Protein AF-A0A1B6I7X0-F1 (afdb_monomer)

Secondary structure (DSSP, 8-state):
-EEEEEETTEEPPPEE---SSS--S-TT---------SS---SEEEEEEE--S-SSPPPEEEEEEEEEETTTTEEEEEEEEEEE--STTS--SEEEEPPPP-----

Mean predicted aligned error: 5.62 Å

Organism: NCBI:txid320908

Foldseek 3Di:
DWKKWAAPQDIADIDDPDDPPDDDLDPPDDDDDDDDGPDDRHGTFKMKDFDPVDDDDDWHADQKDWDQDPVVRDIFIWGDRDICDPDPVGPHRMDMTGTDPPPPDD

InterPro domains:
  IPR001024 PLAT/LH2 domain [PF01477] (3-89)
  IPR001024 PLAT/LH2 domain [PS50095] (1-98)
  IPR036392 PLAT/LH2 domain superfamily [SSF49723] (3-92)
  IPR051223 Polycystin [PTHR10877] (3-91)

Nearest PDB structures (foldseek):
  7ttk-assembly2_B  TM=8.222E-01  e=8.419E-05  Homo sapiens
  3cwz-assembly1_B  TM=8.177E-01  e=3.943E-04  Mus musculus
  8ghc-assembly1_A  TM=7.856E-01  e=1.447E-02  Homo sapiens
  8ghb-assembly1_A  TM=8.184E-01  e=2.286E-02  Homo sapiens
  8ghc-assembly1_B  TM=8.025E-01  e=2.039E-02  Homo sapiens

Radius of gyration: 14.28 Å; Cα contacts (8 Å, |Δi|>4): 182; chains: 1; bounding box: 37×41×33 Å

pLDDT: mean 86.67, std 14.22, range [37.81, 98.12]

Structure (mmCIF, N/CA/C/O backbone):
data_AF-A0A1B6I7X0-F1
#
_entry.id   AF-A0A1B6I7X0-F1
#
loop_
_atom_site.group_PDB
_atom_site.id
_atom_site.type_symbol
_atom_site.label_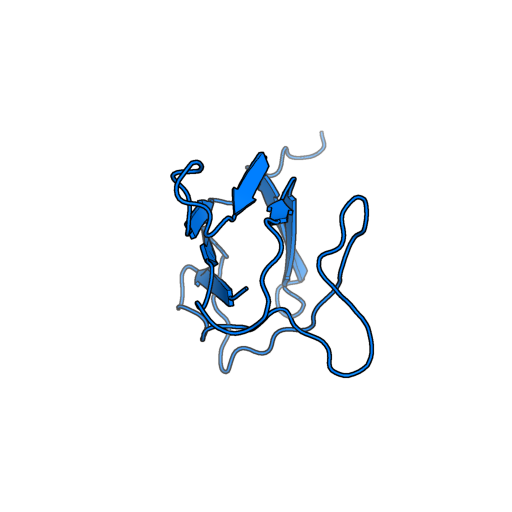atom_id
_atom_site.label_alt_id
_atom_site.label_comp_id
_atom_site.label_asym_id
_atom_site.label_entity_id
_atom_site.label_seq_id
_atom_site.pdbx_PDB_ins_code
_atom_site.Cartn_x
_atom_site.Cartn_y
_atom_site.Cartn_z
_atom_site.occupancy
_atom_site.B_iso_or_equiv
_atom_site.auth_seq_id
_atom_site.auth_comp_id
_atom_site.auth_asym_id
_atom_site.auth_atom_id
_atom_site.pdbx_PDB_model_num
ATOM 1 N N . LEU A 1 1 ? 4.769 -9.519 -6.135 1.00 86.00 1 LEU A N 1
ATOM 2 C CA . LEU A 1 1 ? 4.696 -8.283 -5.319 1.00 86.00 1 LEU A CA 1
ATOM 3 C C . LEU A 1 1 ? 3.682 -8.453 -4.198 1.00 86.00 1 LEU A C 1
ATOM 5 O O . LEU A 1 1 ? 2.513 -8.754 -4.453 1.00 86.00 1 LEU A O 1
ATOM 9 N N . GLY A 1 2 ? 4.153 -8.271 -2.968 1.00 90.25 2 GLY A N 1
ATOM 10 C CA . GLY A 1 2 ? 3.359 -8.296 -1.749 1.00 90.25 2 GLY A CA 1
ATOM 11 C C . GLY A 1 2 ? 3.137 -6.893 -1.191 1.00 90.25 2 GLY A C 1
ATOM 12 O O . GLY A 1 2 ? 3.958 -5.993 -1.367 1.00 90.25 2 GLY A O 1
ATOM 13 N N . LEU A 1 3 ? 2.010 -6.723 -0.507 1.00 93.56 3 LEU A N 1
ATOM 14 C CA . LEU A 1 3 ? 1.634 -5.499 0.187 1.00 93.56 3 LEU A CA 1
ATOM 15 C C . LEU A 1 3 ? 1.133 -5.838 1.591 1.00 93.56 3 LEU A C 1
ATOM 17 O O . LEU A 1 3 ? 0.357 -6.780 1.774 1.00 93.56 3 LEU A O 1
ATOM 21 N N . ARG A 1 4 ? 1.547 -5.059 2.588 1.00 96.62 4 ARG A N 1
ATOM 22 C CA . ARG A 1 4 ? 1.054 -5.142 3.966 1.00 96.62 4 ARG A CA 1
ATOM 23 C C . ARG A 1 4 ? 0.722 -3.748 4.495 1.00 96.62 4 ARG A C 1
ATOM 25 O O . ARG A 1 4 ? 1.487 -2.807 4.306 1.00 96.62 4 ARG A O 1
ATOM 32 N N . LEU A 1 5 ? -0.418 -3.631 5.165 1.00 97.75 5 LEU A N 1
ATOM 33 C CA . LEU A 1 5 ? -0.882 -2.400 5.798 1.00 97.75 5 LEU A CA 1
ATOM 34 C C . LEU A 1 5 ? -0.635 -2.455 7.302 1.00 97.75 5 LEU A C 1
ATOM 36 O O . LEU A 1 5 ? -0.874 -3.481 7.943 1.00 97.75 5 LEU A O 1
ATOM 40 N N . TYR A 1 6 ? -0.192 -1.331 7.846 1.00 98.12 6 TYR A N 1
ATOM 41 C CA . TYR A 1 6 ? -0.024 -1.092 9.270 1.00 98.12 6 TYR A CA 1
ATOM 42 C C . TYR A 1 6 ? -0.987 0.021 9.652 1.00 98.12 6 TYR A C 1
ATOM 44 O O . TYR A 1 6 ? -0.947 1.103 9.061 1.00 98.12 6 TYR A O 1
ATOM 52 N N . GLY A 1 7 ? -1.852 -0.256 10.617 1.00 97.69 7 GLY A N 1
ATOM 53 C CA . GLY A 1 7 ? -2.728 0.747 11.190 1.00 97.69 7 GLY A CA 1
ATOM 54 C C . GLY A 1 7 ? -2.700 0.738 12.710 1.00 97.69 7 GLY A C 1
ATOM 55 O O . GLY A 1 7 ? -2.145 -0.167 13.339 1.00 97.69 7 GLY A O 1
ATOM 56 N N . SER A 1 8 ? -3.339 1.744 13.296 1.00 97.69 8 SER A N 1
ATOM 57 C CA . SER A 1 8 ? -3.296 2.018 14.734 1.00 97.69 8 SER A CA 1
ATOM 58 C C . SER A 1 8 ? -3.860 0.900 15.621 1.00 97.69 8 SER A C 1
ATOM 60 O O . SER A 1 8 ? -3.580 0.855 16.819 1.00 97.69 8 SER A O 1
ATOM 62 N N . LYS A 1 9 ? -4.656 -0.020 15.058 1.00 97.50 9 LYS A N 1
ATOM 63 C CA . LYS A 1 9 ? -5.263 -1.158 15.774 1.00 97.50 9 LYS A CA 1
ATOM 64 C C . LYS A 1 9 ? -4.728 -2.518 15.331 1.00 97.50 9 LYS A C 1
ATOM 66 O O . LYS A 1 9 ? -5.138 -3.535 15.889 1.00 97.50 9 LYS A O 1
ATOM 71 N N . GLY A 1 10 ? -3.841 -2.574 14.339 1.00 96.81 10 GLY A N 1
ATOM 72 C CA . GLY A 1 10 ? -3.306 -3.847 13.877 1.00 96.81 10 GLY A CA 1
ATOM 73 C C . GLY A 1 10 ? -2.569 -3.796 12.548 1.00 96.81 10 GLY A C 1
ATOM 74 O O . GLY A 1 10 ? -2.432 -2.764 11.898 1.00 96.81 10 GLY A O 1
ATOM 75 N N . ILE A 1 11 ? -2.100 -4.969 12.133 1.00 97.69 11 ILE A N 1
ATOM 76 C CA . ILE A 1 11 ? -1.325 -5.160 10.908 1.00 97.69 11 ILE A CA 1
ATOM 77 C C . ILE A 1 11 ? -2.056 -6.182 10.047 1.00 97.69 11 ILE A C 1
ATOM 79 O O . ILE A 1 11 ? -2.500 -7.224 10.537 1.00 97.69 11 ILE A O 1
ATOM 83 N N . SER A 1 12 ? -2.171 -5.912 8.751 1.00 97.50 12 SER A N 1
ATOM 84 C CA . SER A 1 12 ? -2.772 -6.863 7.827 1.00 97.50 12 SER A CA 1
ATOM 85 C C . SER A 1 12 ? -1.892 -8.105 7.638 1.00 97.50 12 SER A C 1
ATOM 87 O O . SER A 1 12 ? -0.672 -8.121 7.855 1.00 97.50 12 SER A O 1
ATOM 89 N N . ARG A 1 13 ? -2.496 -9.170 7.108 1.00 95.31 13 ARG A N 1
ATOM 90 C CA . ARG A 1 13 ? -1.712 -10.214 6.436 1.00 95.31 13 ARG A CA 1
ATOM 91 C C . ARG A 1 13 ? -0.996 -9.638 5.207 1.00 95.31 13 ARG A C 1
ATOM 93 O O . ARG A 1 13 ? -1.239 -8.501 4.811 1.00 95.31 13 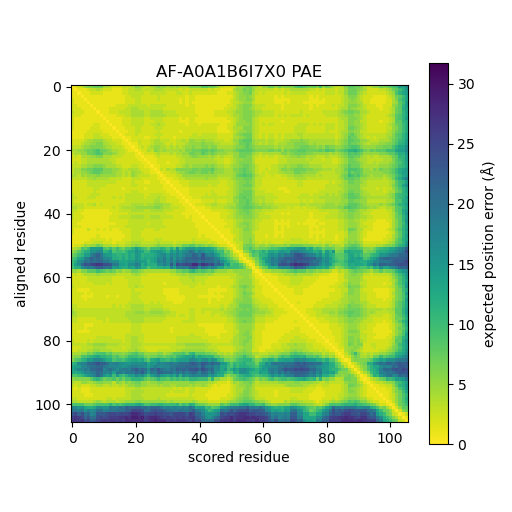ARG A O 1
ATOM 100 N N . ILE A 1 14 ? -0.135 -10.434 4.587 1.00 93.56 14 ILE A N 1
ATOM 101 C CA . ILE A 1 14 ? 0.429 -10.092 3.279 1.00 93.56 14 ILE A CA 1
ATOM 102 C C . ILE A 1 14 ? -0.658 -10.281 2.217 1.00 93.56 14 ILE A C 1
ATOM 104 O O . ILE A 1 14 ? -1.339 -11.310 2.185 1.00 93.56 14 ILE A O 1
ATOM 108 N N . HIS A 1 15 ? -0.817 -9.283 1.357 1.00 92.88 15 HIS A N 1
ATOM 109 C CA . HIS A 1 15 ? -1.711 -9.298 0.212 1.00 92.88 15 HIS A CA 1
ATOM 110 C C . HIS A 1 15 ? -0.883 -9.362 -1.067 1.00 92.88 15 HIS A C 1
ATOM 112 O O . HIS A 1 15 ? -0.134 -8.439 -1.379 1.00 92.88 15 HIS A O 1
ATOM 118 N N . ASN A 1 16 ? -1.027 -10.453 -1.814 1.00 90.00 16 ASN A N 1
ATOM 119 C CA . ASN A 1 16 ? -0.329 -10.615 -3.084 1.00 90.00 16 ASN A CA 1
ATOM 120 C C . ASN A 1 16 ? -1.084 -9.865 -4.182 1.00 90.00 16 ASN A C 1
ATOM 122 O O . ASN A 1 16 ? -2.249 -10.167 -4.459 1.00 90.00 16 ASN A O 1
ATOM 126 N N . LEU A 1 17 ? -0.409 -8.915 -4.823 1.00 89.56 17 LEU A N 1
ATOM 127 C CA . LEU A 1 17 ? -0.960 -8.107 -5.905 1.00 89.56 17 LEU A CA 1
ATOM 128 C C . LEU A 1 17 ? -0.867 -8.884 -7.221 1.00 89.56 17 LEU A C 1
ATOM 130 O O . LEU A 1 17 ? 0.042 -8.699 -8.024 1.00 89.56 17 LEU A O 1
ATOM 134 N N . GLN A 1 18 ? -1.796 -9.817 -7.415 1.00 87.19 18 GLN A N 1
ATOM 135 C CA . GLN A 1 18 ? -1.840 -10.685 -8.589 1.00 87.19 18 GLN A CA 1
ATOM 136 C C . GLN A 1 18 ? -3.273 -10.938 -9.053 1.00 87.19 18 GLN A C 1
ATOM 138 O O . GLN A 1 18 ? -4.221 -10.904 -8.268 1.00 87.19 18 GLN A O 1
ATOM 143 N N . SER A 1 19 ? -3.435 -11.250 -10.338 1.00 86.75 19 SER A N 1
ATOM 144 C CA . SER A 1 19 ? -4.711 -11.694 -10.893 1.00 86.75 19 SER A CA 1
ATOM 145 C C . SER A 1 19 ? -4.516 -12.898 -11.800 1.00 86.75 19 SER A C 1
ATOM 147 O O . SER A 1 19 ? -3.641 -12.916 -12.658 1.00 86.75 19 SER A O 1
ATOM 149 N N . ARG A 1 20 ? -5.386 -13.902 -11.644 1.00 86.50 20 ARG A N 1
ATOM 150 C CA . ARG A 1 20 ? -5.419 -15.079 -12.528 1.00 86.50 20 ARG A CA 1
ATOM 151 C C . ARG A 1 20 ? -6.074 -14.792 -13.882 1.00 86.50 20 ARG A C 1
ATOM 153 O O . ARG A 1 20 ? -5.942 -15.593 -14.796 1.00 86.50 20 ARG A O 1
ATOM 160 N N . LYS A 1 21 ? -6.821 -13.687 -14.000 1.00 89.94 21 LYS A N 1
ATOM 161 C CA . LYS A 1 21 ? -7.628 -13.365 -15.192 1.00 89.94 21 LYS A CA 1
ATOM 162 C C . LYS A 1 21 ? 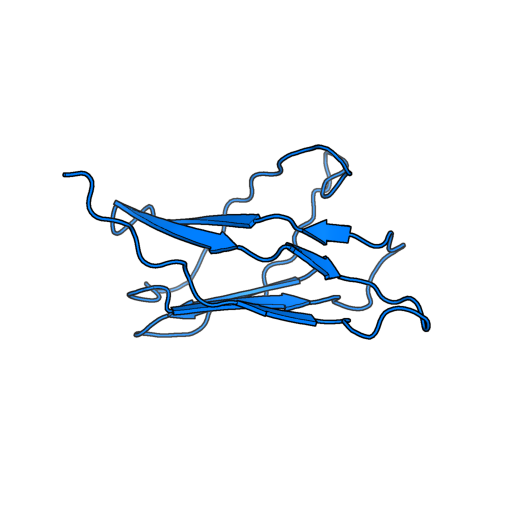-6.966 -12.348 -16.116 1.00 89.94 21 LYS A C 1
ATOM 164 O O . LYS A 1 21 ? -7.312 -12.279 -17.289 1.00 89.94 21 LYS A O 1
ATOM 169 N N . ARG A 1 22 ? -6.063 -11.520 -15.589 1.00 88.12 22 ARG A N 1
ATOM 170 C CA . ARG A 1 22 ? -5.436 -10.422 -16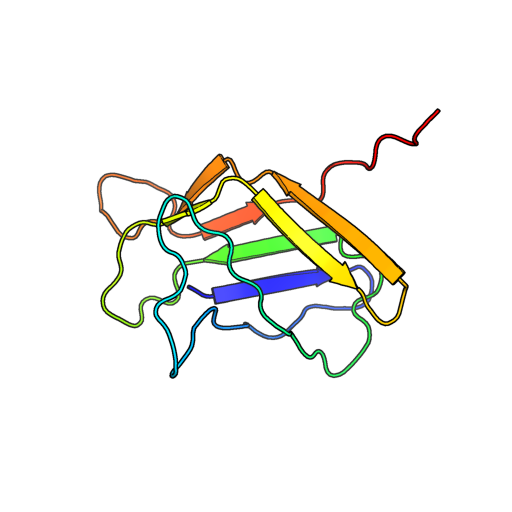.330 1.00 88.12 22 ARG A CA 1
ATOM 171 C C . ARG A 1 22 ? -4.026 -10.172 -15.820 1.00 88.12 22 ARG A C 1
ATOM 173 O O . ARG A 1 22 ? -3.745 -10.388 -14.647 1.00 88.12 22 ARG A O 1
ATOM 180 N N . LYS A 1 23 ? -3.168 -9.659 -16.698 1.00 87.00 23 LYS A N 1
ATOM 181 C CA . LYS A 1 23 ? -1.870 -9.108 -16.295 1.00 87.00 23 LYS A CA 1
ATOM 182 C C . LYS A 1 23 ? -2.103 -7.801 -15.529 1.00 87.00 23 LYS A C 1
ATOM 184 O O . LYS A 1 23 ? -2.894 -6.977 -15.989 1.00 87.00 23 LYS A O 1
ATOM 189 N N . VAL A 1 24 ? -1.417 -7.647 -14.405 1.00 90.56 24 VAL A N 1
ATOM 190 C CA . VAL A 1 24 ? -1.440 -6.478 -13.513 1.00 90.56 24 VAL A CA 1
ATOM 191 C C . VAL A 1 24 ? -0.023 -5.914 -13.384 1.00 90.56 24 VAL A C 1
ATOM 193 O O . VAL A 1 24 ? 0.924 -6.557 -13.836 1.00 90.56 24 VAL A O 1
ATOM 196 N N . LEU A 1 25 ? 0.106 -4.747 -12.761 1.00 88.00 25 LEU A N 1
ATOM 197 C CA . LEU A 1 25 ? 1.335 -4.024 -12.452 1.00 88.00 25 LEU A CA 1
ATOM 198 C C . LEU A 1 25 ? 2.145 -3.696 -13.709 1.00 88.00 25 LEU A C 1
ATOM 200 O O . LEU A 1 25 ? 3.366 -3.828 -13.745 1.00 88.00 25 LEU A O 1
ATOM 204 N N . LYS A 1 26 ? 1.447 -3.286 -14.775 1.00 88.12 26 LYS A N 1
ATOM 205 C CA . LYS A 1 26 ? 2.096 -2.823 -16.005 1.00 88.12 26 LYS A CA 1
ATOM 206 C C . LYS A 1 26 ? 2.465 -1.348 -15.884 1.00 88.12 26 LYS A C 1
ATOM 208 O O . LYS A 1 26 ? 1.761 -0.572 -15.239 1.00 88.12 26 LYS A O 1
ATOM 213 N N . GLY A 1 27 ? 3.529 -0.952 -16.580 1.00 87.88 27 GLY A N 1
ATOM 214 C CA . GLY A 1 27 ? 3.861 0.459 -16.753 1.00 87.88 27 GLY A CA 1
ATOM 215 C C . GLY A 1 27 ? 2.701 1.234 -17.386 1.00 87.88 27 GLY A C 1
ATOM 216 O O . GLY A 1 27 ? 1.986 0.701 -18.239 1.00 87.88 27 GLY A O 1
ATOM 217 N N . ASN A 1 28 ? 2.535 2.489 -16.966 1.00 88.56 28 ASN A N 1
ATOM 218 C CA . ASN A 1 28 ? 1.475 3.393 -17.426 1.00 88.56 28 ASN A CA 1
ATOM 219 C C . ASN A 1 28 ? 0.054 2.834 -17.233 1.00 88.56 28 ASN A C 1
ATOM 221 O O . ASN A 1 28 ? -0.818 3.041 -18.078 1.00 88.56 28 ASN A O 1
ATOM 225 N N . SER A 1 29 ? -0.181 2.094 -16.148 1.00 90.50 29 SER A N 1
ATOM 226 C CA . SER A 1 29 ? -1.507 1.580 -15.816 1.00 90.50 29 SER A CA 1
ATOM 227 C C . SER A 1 29 ? -1.769 1.599 -14.319 1.00 90.50 29 SER A C 1
ATOM 229 O O . SER A 1 29 ? -0.839 1.448 -13.528 1.00 90.50 29 SER A O 1
ATOM 231 N N . ASP A 1 30 ? -3.049 1.719 -13.971 1.00 92.56 30 ASP A N 1
ATOM 232 C CA . ASP A 1 30 ? -3.534 1.595 -12.603 1.00 92.56 30 ASP A CA 1
ATOM 233 C C . ASP A 1 30 ? -4.239 0.253 -12.414 1.00 92.56 30 ASP A C 1
ATOM 235 O O . ASP A 1 30 ? -5.018 -0.201 -13.260 1.00 92.56 30 ASP A O 1
ATOM 239 N N . ASP A 1 31 ? -4.005 -0.363 -11.261 1.00 93.19 31 ASP A N 1
ATOM 240 C CA . ASP A 1 31 ? -4.585 -1.642 -10.891 1.00 93.19 31 ASP A CA 1
ATOM 241 C C . ASP A 1 31 ? -5.296 -1.567 -9.550 1.00 93.19 31 ASP A C 1
ATOM 243 O O . ASP A 1 31 ? -4.730 -1.155 -8.543 1.00 93.19 31 ASP A O 1
ATOM 247 N N . TRP A 1 32 ? -6.544 -2.028 -9.545 1.00 94.31 32 TRP A N 1
ATOM 248 C CA . TRP A 1 32 ? -7.398 -2.013 -8.367 1.00 94.31 32 TRP A CA 1
ATOM 249 C C . TRP A 1 32 ? -7.522 -3.421 -7.799 1.00 94.31 32 TRP A C 1
ATOM 251 O O . TRP A 1 32 ? -7.776 -4.389 -8.529 1.00 94.31 32 TRP A O 1
ATOM 261 N N . PHE A 1 33 ? -7.363 -3.521 -6.483 1.00 94.06 33 PHE A N 1
ATOM 262 C CA . PHE A 1 33 ? -7.444 -4.764 -5.730 1.00 94.06 33 PHE A CA 1
ATOM 263 C C . PHE A 1 33 ? -8.394 -4.582 -4.552 1.00 94.06 33 PHE A C 1
ATOM 265 O O . PHE A 1 33 ? -8.382 -3.546 -3.894 1.00 94.06 33 PHE A O 1
ATOM 272 N N . LEU A 1 34 ? -9.193 -5.610 -4.266 1.00 93.69 34 LEU A N 1
ATOM 273 C CA . LEU A 1 34 ? -9.992 -5.662 -3.049 1.00 93.69 34 LEU A CA 1
ATOM 274 C C . LEU A 1 34 ? -9.235 -6.461 -1.988 1.00 93.69 34 LEU A C 1
ATOM 276 O O . LEU A 1 34 ? -8.822 -7.599 -2.227 1.00 93.69 34 LEU A O 1
ATOM 280 N N . MET A 1 35 ? -9.059 -5.862 -0.815 1.00 93.44 35 MET A N 1
ATOM 281 C CA . MET A 1 35 ? -8.343 -6.454 0.308 1.00 93.44 35 MET A CA 1
ATOM 282 C C . MET A 1 35 ? -9.306 -6.718 1.460 1.00 93.44 35 MET A C 1
ATOM 284 O O . MET A 1 35 ? -10.128 -5.876 1.795 1.00 93.44 35 MET A O 1
ATOM 288 N N . PHE A 1 36 ? -9.174 -7.889 2.080 1.00 93.75 36 PHE A N 1
ATOM 289 C CA . PHE A 1 36 ? -9.960 -8.272 3.250 1.00 93.75 36 PHE A CA 1
ATOM 290 C C . PHE A 1 36 ? -9.053 -8.405 4.467 1.00 93.75 36 PHE A C 1
ATOM 292 O O . PHE A 1 36 ? -8.062 -9.148 4.415 1.00 93.75 36 PHE A O 1
ATOM 299 N N . THR A 1 37 ? -9.420 -7.733 5.554 1.00 94.94 37 THR A N 1
ATOM 300 C CA . THR A 1 37 ? -8.812 -7.881 6.878 1.00 94.94 37 THR A CA 1
ATOM 301 C C . THR A 1 37 ? -9.821 -8.542 7.826 1.00 94.94 37 THR A C 1
ATOM 303 O O . THR A 1 37 ? -11.016 -8.279 7.713 1.00 94.94 37 THR A O 1
ATOM 306 N N . PRO A 1 38 ? -9.392 -9.434 8.742 1.00 93.00 38 PRO A N 1
ATOM 307 C CA . PRO A 1 38 ? -10.314 -10.081 9.685 1.00 93.00 38 PRO A CA 1
ATOM 308 C C . PRO A 1 38 ? -10.967 -9.102 10.667 1.00 93.00 38 PRO A C 1
ATOM 310 O O . PRO A 1 38 ? -12.050 -9.363 11.178 1.00 93.00 38 PRO A O 1
ATOM 313 N N . THR A 1 39 ? -10.280 -7.995 10.944 1.00 93.81 39 THR A N 1
ATOM 314 C CA . THR A 1 39 ? -10.707 -6.913 11.830 1.00 93.81 39 THR A CA 1
ATOM 315 C C . THR A 1 39 ? -10.307 -5.572 11.221 1.00 93.81 39 THR A C 1
ATOM 317 O O . THR A 1 39 ? -9.417 -5.510 10.364 1.00 93.81 39 THR A O 1
ATOM 320 N N . SER A 1 40 ? -10.935 -4.496 11.693 1.00 95.50 40 SER A N 1
ATOM 321 C CA . SER A 1 40 ? -10.527 -3.127 11.375 1.00 95.50 40 SER A CA 1
ATOM 322 C C . SER A 1 40 ? -9.061 -2.893 11.761 1.00 95.50 40 SER A C 1
ATOM 324 O O . SER A 1 40 ? -8.637 -3.300 12.847 1.00 95.50 40 SER A O 1
ATOM 326 N N . LEU A 1 41 ? -8.286 -2.238 10.892 1.00 97.06 41 LEU A N 1
ATOM 327 C CA . LEU A 1 41 ? -6.892 -1.867 11.186 1.00 97.06 41 LEU A CA 1
ATOM 328 C C . LEU A 1 41 ? -6.781 -0.522 11.917 1.00 97.06 41 LEU A C 1
ATOM 330 O O . LEU A 1 41 ? -5.693 -0.165 12.361 1.00 97.06 41 LEU A O 1
ATOM 334 N N . GLY A 1 42 ? -7.892 0.200 12.087 1.00 96.25 42 GLY A N 1
ATOM 335 C CA . GLY A 1 42 ? -7.871 1.576 12.569 1.00 96.25 42 GLY A CA 1
ATOM 336 C C . GLY A 1 42 ? -7.313 2.529 11.516 1.00 96.25 42 GLY A C 1
ATOM 337 O O . GLY A 1 42 ? -7.454 2.294 10.319 1.00 96.25 42 GLY A O 1
ATOM 338 N N . ASP A 1 43 ? -6.674 3.602 11.970 1.00 96.56 43 ASP A N 1
ATOM 339 C CA . ASP A 1 43 ? -6.058 4.557 11.059 1.00 96.56 43 ASP A CA 1
ATOM 340 C C . ASP A 1 43 ? -4.858 3.924 10.371 1.00 96.56 43 ASP A C 1
ATOM 342 O O . ASP A 1 43 ? -3.953 3.457 11.052 1.00 96.56 43 ASP A O 1
ATOM 346 N N . ILE A 1 44 ? -4.840 3.907 9.037 1.00 97.69 44 ILE A N 1
ATOM 347 C CA . ILE A 1 44 ? -3.679 3.416 8.295 1.00 97.69 44 ILE A CA 1
ATOM 348 C C . ILE A 1 44 ? -2.531 4.417 8.445 1.00 97.69 44 ILE A C 1
ATOM 350 O O . ILE A 1 44 ? -2.647 5.583 8.072 1.00 97.69 44 ILE A O 1
ATOM 354 N N . GLU A 1 45 ? -1.414 3.938 8.976 1.00 97.56 45 GLU A N 1
ATOM 355 C CA . GLU A 1 45 ? -0.239 4.744 9.321 1.00 97.56 45 GLU A CA 1
ATOM 356 C C . GLU A 1 45 ? 0.921 4.487 8.363 1.00 97.56 45 GLU A C 1
ATOM 358 O O . GLU A 1 45 ? 1.759 5.357 8.149 1.00 97.56 45 GLU A O 1
ATOM 363 N N . LYS A 1 46 ? 0.989 3.286 7.779 1.00 98.00 46 LYS A N 1
ATOM 364 C CA . LYS A 1 46 ? 2.102 2.892 6.916 1.00 98.00 46 LYS 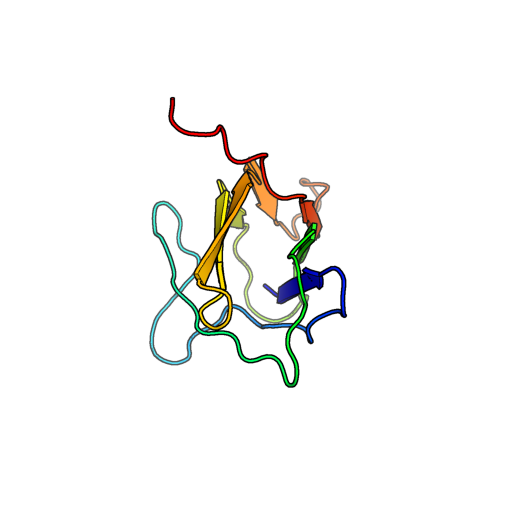A CA 1
ATOM 365 C C . LYS A 1 46 ? 1.719 1.751 5.984 1.00 98.00 46 LYS A C 1
ATOM 367 O O . LYS A 1 46 ? 0.993 0.829 6.360 1.00 98.00 46 LYS A O 1
ATOM 372 N N . ILE A 1 47 ? 2.277 1.780 4.783 1.00 97.50 47 ILE A N 1
ATOM 373 C CA . ILE A 1 47 ? 2.249 0.675 3.831 1.00 97.50 47 ILE A CA 1
ATOM 374 C C . ILE A 1 47 ? 3.655 0.100 3.673 1.00 97.50 47 ILE A C 1
ATOM 376 O O . ILE A 1 47 ? 4.637 0.838 3.630 1.00 97.50 47 ILE A O 1
ATOM 380 N N . HIS A 1 48 ? 3.746 -1.223 3.600 1.00 95.88 48 HIS A N 1
ATOM 381 C CA . HIS A 1 48 ? 4.948 -1.956 3.215 1.00 95.88 48 HIS A CA 1
ATOM 382 C C . HIS A 1 48 ? 4.682 -2.640 1.885 1.00 95.88 48 HIS A C 1
ATOM 384 O O . HIS A 1 48 ? 3.728 -3.413 1.768 1.00 95.88 48 HIS A O 1
ATOM 390 N N . VAL A 1 49 ? 5.510 -2.346 0.891 1.00 92.88 49 VAL A N 1
ATOM 391 C CA . VAL A 1 49 ? 5.453 -2.975 -0.427 1.00 92.88 49 VAL A CA 1
ATOM 392 C C . VAL A 1 49 ? 6.788 -3.638 -0.675 1.00 92.88 49 VAL A C 1
ATOM 394 O O . VAL A 1 49 ? 7.831 -3.026 -0.462 1.00 92.88 49 VAL A O 1
ATOM 397 N N . PHE A 1 50 ? 6.761 -4.894 -1.091 1.00 89.31 50 PHE A N 1
ATOM 398 C CA . PHE A 1 50 ? 7.976 -5.679 -1.220 1.00 89.31 50 PHE A CA 1
ATOM 399 C C . PHE A 1 50 ? 7.850 -6.739 -2.296 1.00 89.31 50 PHE A C 1
ATOM 401 O O . PHE A 1 50 ? 6.760 -7.203 -2.657 1.00 89.31 50 PHE A O 1
ATOM 408 N N . HIS A 1 51 ? 9.005 -7.149 -2.790 1.00 85.19 51 HIS A N 1
ATOM 409 C CA . HIS A 1 51 ? 9.107 -8.295 -3.655 1.00 85.19 51 HIS A CA 1
ATOM 410 C C . HIS A 1 51 ? 8.990 -9.593 -2.844 1.00 85.19 51 HIS A C 1
ATOM 412 O O . HIS A 1 51 ? 9.777 -9.848 -1.940 1.00 85.19 51 HIS A O 1
ATOM 418 N N . ASP A 1 52 ? 8.020 -10.453 -3.160 1.00 69.56 52 ASP A N 1
ATOM 419 C CA . ASP A 1 52 ? 7.793 -11.730 -2.464 1.00 69.56 52 ASP A CA 1
ATOM 420 C C . ASP A 1 52 ? 8.649 -12.883 -3.022 1.00 69.56 52 ASP A C 1
ATOM 422 O O . ASP A 1 52 ? 8.373 -14.043 -2.745 1.00 69.56 52 ASP A O 1
ATOM 426 N N . TYR A 1 53 ? 9.681 -12.564 -3.812 1.00 61.56 53 TYR A N 1
ATOM 427 C CA . TYR A 1 53 ? 10.608 -13.485 -4.500 1.00 61.56 53 TYR A CA 1
ATOM 428 C C . TYR A 1 53 ? 9.952 -14.626 -5.306 1.00 61.56 53 TYR A C 1
ATOM 430 O O . TYR A 1 53 ? 10.631 -15.576 -5.693 1.00 61.56 53 TYR A O 1
ATOM 438 N N . THR A 1 54 ? 8.647 -14.546 -5.590 1.00 59.12 54 THR A N 1
ATOM 439 C CA . THR A 1 54 ? 7.924 -15.549 -6.381 1.00 59.12 54 THR A CA 1
ATOM 440 C C . THR A 1 54 ? 7.484 -14.991 -7.736 1.00 59.12 54 THR A C 1
ATOM 442 O O . THR A 1 54 ? 7.004 -13.864 -7.832 1.00 59.12 54 THR A O 1
ATOM 445 N N . GLY A 1 55 ? 7.631 -15.799 -8.794 1.00 58.84 55 GLY A N 1
ATOM 446 C CA . GLY A 1 55 ? 7.223 -15.455 -10.163 1.00 58.84 55 GLY A CA 1
ATOM 447 C C . GLY A 1 55 ? 8.347 -14.938 -11.074 1.00 58.84 55 GLY A C 1
ATOM 448 O O . GLY A 1 55 ? 9.492 -14.794 -10.663 1.00 58.84 55 GLY A O 1
ATOM 449 N N . TYR A 1 56 ? 8.006 -14.703 -12.346 1.00 54.22 56 TYR A N 1
ATOM 450 C CA . TYR A 1 56 ? 8.852 -13.989 -13.311 1.00 54.22 56 TYR A CA 1
ATOM 451 C C . TYR A 1 56 ? 8.641 -12.490 -13.100 1.00 54.22 56 TYR A C 1
ATOM 453 O O . TYR A 1 56 ? 7.573 -11.977 -13.444 1.00 54.22 56 TYR A O 1
ATOM 461 N N . SER A 1 57 ? 9.618 -11.809 -12.513 1.00 61.34 57 SER A N 1
ATOM 462 C CA . SER A 1 57 ? 9.436 -10.427 -12.072 1.00 61.34 57 SER A CA 1
ATOM 463 C C . SER A 1 57 ? 10.016 -9.402 -13.027 1.00 61.34 57 SER A C 1
ATOM 465 O O . SER A 1 57 ? 11.224 -9.403 -13.244 1.00 61.34 57 SER A O 1
ATOM 467 N N . PRO A 1 58 ? 9.178 -8.513 -13.580 1.00 69.38 58 PRO A N 1
ATOM 468 C CA . PRO A 1 58 ? 9.636 -7.233 -14.078 1.00 69.38 58 PRO A CA 1
ATOM 469 C C . PRO A 1 58 ? 9.788 -6.255 -12.909 1.00 69.38 58 PRO A C 1
ATOM 471 O O . PRO A 1 58 ? 8.967 -6.241 -11.986 1.00 69.38 58 PRO A O 1
ATOM 474 N N . ASP A 1 59 ? 10.805 -5.410 -12.986 1.00 80.81 59 ASP A N 1
ATOM 475 C CA . ASP A 1 59 ? 10.954 -4.246 -12.119 1.00 80.81 59 ASP A CA 1
ATOM 476 C C . ASP A 1 59 ? 9.686 -3.389 -12.208 1.00 80.81 59 ASP A C 1
ATOM 478 O O . ASP A 1 59 ? 9.143 -3.158 -13.297 1.00 80.81 59 ASP A O 1
ATOM 482 N N . TRP A 1 60 ? 9.176 -2.938 -11.062 1.00 87.00 60 TRP A N 1
ATOM 483 C CA . TRP A 1 60 ? 7.934 -2.172 -11.015 1.00 87.00 60 TRP A CA 1
ATOM 484 C C . TRP A 1 60 ? 8.164 -0.798 -10.406 1.00 87.00 60 TRP A C 1
ATOM 486 O O . TRP A 1 60 ? 8.423 -0.663 -9.210 1.00 87.00 60 TRP A O 1
ATOM 496 N N . TYR A 1 61 ? 8.034 0.237 -11.232 1.00 89.12 61 TYR A N 1
ATOM 497 C CA . TYR A 1 61 ? 7.986 1.604 -10.742 1.00 89.12 61 TYR A CA 1
ATOM 498 C C . TYR A 1 61 ? 6.609 1.905 -10.160 1.00 89.12 61 TYR A C 1
ATOM 500 O O . TYR A 1 61 ? 5.594 1.844 -10.861 1.00 89.12 61 TYR A O 1
ATOM 508 N N . CYS A 1 62 ? 6.584 2.292 -8.890 1.00 91.62 62 CYS A N 1
ATOM 509 C CA . CYS A 1 62 ? 5.381 2.746 -8.219 1.00 91.62 62 CYS A CA 1
ATOM 510 C C . CYS A 1 62 ? 5.447 4.256 -7.999 1.00 91.62 62 CYS A C 1
ATOM 512 O O . CYS A 1 62 ? 6.281 4.738 -7.232 1.00 91.62 62 CYS A O 1
ATOM 514 N N . ALA A 1 63 ? 4.545 5.007 -8.635 1.00 94.38 63 ALA A N 1
ATOM 515 C CA . ALA A 1 63 ? 4.410 6.440 -8.382 1.00 94.38 63 ALA A CA 1
ATOM 516 C C . ALA A 1 63 ? 3.676 6.695 -7.056 1.00 94.38 63 ALA A C 1
ATOM 518 O O . ALA A 1 63 ? 4.171 7.392 -6.171 1.00 94.38 63 ALA A O 1
ATOM 519 N N . ASN A 1 64 ? 2.485 6.116 -6.900 1.00 95.62 64 ASN A N 1
ATOM 520 C CA . ASN A 1 64 ? 1.668 6.267 -5.703 1.00 95.62 64 ASN A CA 1
ATOM 521 C C . ASN A 1 64 ? 0.737 5.069 -5.494 1.00 95.62 64 ASN A C 1
ATOM 523 O O . ASN A 1 64 ? 0.459 4.321 -6.430 1.00 95.62 64 ASN A O 1
ATOM 527 N N . ILE A 1 65 ? 0.253 4.915 -4.263 1.00 96.56 65 ILE A N 1
ATOM 528 C CA . ILE A 1 65 ? -0.762 3.931 -3.880 1.00 96.56 65 ILE A CA 1
ATOM 529 C C . ILE A 1 65 ? -1.899 4.663 -3.172 1.00 96.56 65 ILE A C 1
ATOM 531 O O . ILE A 1 65 ? -1.657 5.507 -2.309 1.00 96.56 65 ILE A O 1
ATOM 535 N N . MET A 1 66 ? -3.131 4.308 -3.525 1.00 97.19 66 MET A N 1
ATOM 536 C CA . MET A 1 66 ? -4.3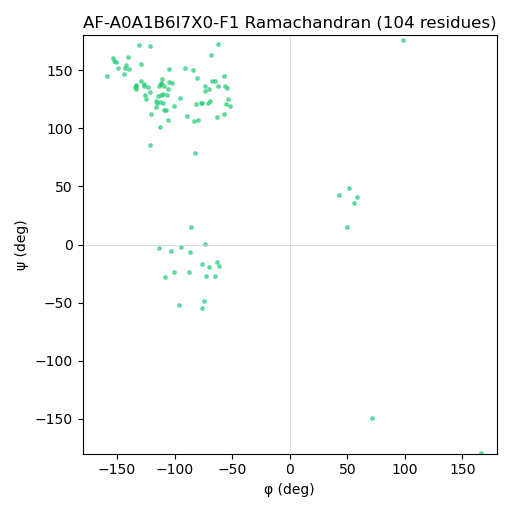45 4.770 -2.859 1.00 97.19 66 MET A CA 1
ATOM 537 C C . MET A 1 66 ? -4.970 3.607 -2.089 1.00 97.19 66 MET A C 1
ATOM 539 O O . MET A 1 66 ? -5.176 2.530 -2.650 1.00 97.19 66 MET A O 1
ATOM 543 N N . VAL A 1 67 ? -5.276 3.823 -0.812 1.00 97.25 67 VAL A N 1
ATOM 544 C CA . VAL A 1 67 ? -6.022 2.873 0.023 1.00 97.25 67 VAL A CA 1
ATOM 545 C C . VAL A 1 67 ? -7.341 3.517 0.416 1.00 97.25 67 VAL A C 1
ATOM 547 O O . VAL A 1 67 ? -7.351 4.576 1.038 1.00 97.25 67 VAL A O 1
ATOM 550 N N . TYR A 1 68 ? -8.433 2.849 0.056 1.00 96.94 68 TYR A N 1
ATOM 551 C CA . TYR A 1 68 ? -9.799 3.245 0.379 1.00 96.94 68 TYR A CA 1
ATOM 552 C C . TYR A 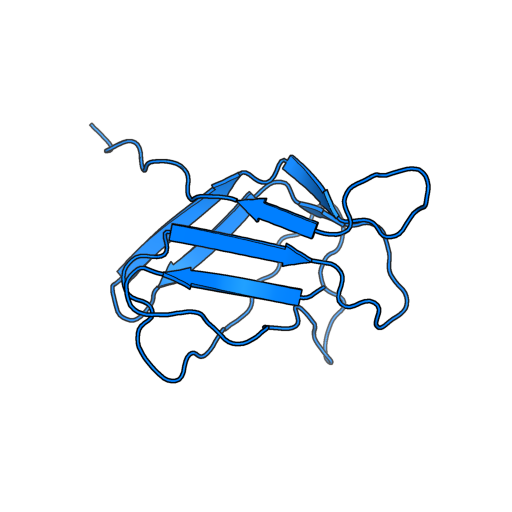1 68 ? -10.329 2.315 1.472 1.00 96.94 68 TYR A C 1
ATOM 554 O O . TYR A 1 68 ? -10.592 1.136 1.215 1.00 96.94 68 TYR A O 1
ATOM 562 N N . ASP A 1 69 ? -10.456 2.825 2.694 1.00 95.62 69 ASP A N 1
ATOM 563 C CA . ASP A 1 69 ? -11.114 2.111 3.785 1.00 95.62 69 ASP A CA 1
ATOM 564 C C . ASP A 1 69 ? -12.632 2.255 3.635 1.00 95.62 69 ASP A C 1
ATOM 566 O O . ASP A 1 69 ? -13.203 3.321 3.871 1.00 95.62 69 ASP A O 1
ATOM 570 N N . LEU A 1 70 ? -13.284 1.163 3.233 1.00 94.19 70 LEU A N 1
ATOM 571 C CA . LEU A 1 70 ? -14.728 1.112 3.010 1.00 94.19 70 LEU A CA 1
ATOM 572 C C . LEU A 1 70 ? -15.542 1.133 4.312 1.00 94.19 70 LEU A C 1
ATOM 574 O O . LEU A 1 70 ? -16.694 1.559 4.286 1.00 94.19 70 LEU A O 1
ATOM 578 N N . GLU A 1 71 ? -14.978 0.661 5.428 1.00 91.12 71 GLU A N 1
ATOM 579 C CA . GLU A 1 71 ? -15.659 0.630 6.729 1.00 91.12 71 GLU A CA 1
ATOM 580 C C . GLU A 1 71 ? -15.719 2.041 7.321 1.00 91.12 71 GLU A C 1
ATOM 582 O O . GLU A 1 71 ? -16.788 2.506 7.717 1.00 91.12 71 GLU A O 1
ATOM 587 N N . ASN A 1 72 ? -14.582 2.741 7.324 1.00 91.12 72 ASN A N 1
ATOM 588 C CA . ASN A 1 72 ? -14.457 4.077 7.913 1.00 91.12 72 ASN A CA 1
ATOM 589 C C . ASN A 1 72 ? -14.643 5.224 6.902 1.00 91.12 72 ASN A C 1
ATOM 591 O O . ASN A 1 72 ? -14.584 6.387 7.295 1.00 91.12 72 ASN A O 1
ATOM 595 N N . GLN A 1 73 ? -14.858 4.909 5.618 1.00 94.19 73 GLN A N 1
ATOM 596 C CA . GLN A 1 73 ? -14.981 5.867 4.508 1.00 94.19 73 GLN A CA 1
ATOM 597 C C . GLN A 1 73 ? -13.817 6.868 4.462 1.00 94.19 73 GLN A C 1
ATOM 599 O O . GLN A 1 73 ? -14.014 8.083 4.392 1.00 94.19 73 GLN A O 1
ATOM 604 N N . LYS A 1 74 ? -12.589 6.346 4.550 1.00 94.75 74 LYS A N 1
ATOM 605 C CA . LYS A 1 74 ? -11.370 7.153 4.626 1.00 94.75 74 LYS A CA 1
ATOM 606 C C . LYS A 1 74 ? -10.361 6.754 3.561 1.00 94.75 74 LYS A C 1
ATOM 608 O O . LYS A 1 74 ? -10.094 5.573 3.347 1.00 94.75 74 LYS A O 1
ATOM 613 N N . ASP A 1 75 ? -9.749 7.774 2.972 1.00 95.69 75 ASP A N 1
ATOM 614 C CA . ASP A 1 75 ? -8.785 7.622 1.892 1.00 95.69 75 ASP A CA 1
ATOM 615 C C . ASP A 1 75 ? -7.379 7.951 2.385 1.00 95.69 75 ASP A C 1
ATOM 617 O O . ASP A 1 75 ? -7.151 8.961 3.059 1.00 95.69 75 ASP A O 1
ATOM 621 N N . TYR A 1 76 ? -6.422 7.116 1.998 1.00 97.19 76 TYR A N 1
ATOM 622 C CA . TYR A 1 76 ? -5.008 7.288 2.304 1.00 97.19 76 TYR A CA 1
ATOM 623 C C . TYR A 1 76 ? -4.213 7.280 1.004 1.00 97.19 76 TYR A C 1
ATOM 625 O O . TYR A 1 76 ? -4.301 6.337 0.214 1.00 97.19 76 TYR A O 1
ATOM 633 N N . LYS A 1 77 ? -3.419 8.331 0.791 1.00 97.56 77 LYS A N 1
ATOM 634 C CA . LYS A 1 77 ? -2.528 8.458 -0.363 1.00 97.56 77 LYS A CA 1
ATOM 635 C C . LYS A 1 77 ? -1.088 8.261 0.073 1.00 97.56 77 LYS A C 1
ATOM 637 O O . LYS A 1 77 ? -0.625 8.949 0.971 1.00 97.56 77 LYS A O 1
ATOM 642 N N . PHE A 1 78 ? -0.370 7.380 -0.604 1.00 97.38 78 PHE A N 1
ATOM 643 C CA . PHE A 1 78 ? 1.044 7.107 -0.364 1.00 97.38 78 PHE A CA 1
ATOM 644 C C . PHE A 1 78 ? 1.830 7.494 -1.611 1.00 97.38 78 PHE A C 1
ATOM 646 O O . PHE A 1 78 ? 1.593 6.935 -2.680 1.00 97.38 78 PHE A O 1
ATOM 653 N N . ILE A 1 79 ? 2.752 8.450 -1.500 1.00 96.38 79 ILE A N 1
ATOM 654 C CA . ILE A 1 79 ? 3.652 8.817 -2.602 1.00 96.38 79 ILE A CA 1
ATOM 655 C C . ILE A 1 79 ? 4.895 7.939 -2.498 1.00 96.38 79 ILE A C 1
ATOM 657 O O . ILE A 1 79 ? 5.670 8.078 -1.556 1.00 96.38 79 ILE A O 1
ATOM 661 N N . VAL A 1 80 ? 5.063 7.018 -3.448 1.00 93.38 80 VAL A N 1
ATOM 662 C CA . VAL A 1 80 ? 6.126 6.005 -3.416 1.00 93.38 80 VAL A CA 1
ATOM 663 C C . VAL A 1 80 ? 7.330 6.468 -4.236 1.00 93.38 80 VAL A C 1
ATOM 665 O O . VAL A 1 80 ? 8.436 6.503 -3.707 1.00 93.38 80 VAL A O 1
ATOM 668 N N . ASN A 1 81 ? 7.105 6.869 -5.494 1.00 92.31 81 ASN A N 1
ATOM 669 C CA . ASN A 1 81 ? 8.099 7.342 -6.468 1.00 92.31 81 ASN A CA 1
ATOM 670 C C . ASN A 1 81 ? 9.408 6.531 -6.511 1.00 92.31 81 ASN A C 1
ATOM 672 O O . ASN A 1 81 ? 10.497 7.103 -6.587 1.00 92.31 81 ASN A O 1
ATOM 676 N N . LYS A 1 82 ? 9.309 5.201 -6.461 1.00 89.75 82 LYS A N 1
ATOM 677 C CA . LYS A 1 82 ? 10.467 4.297 -6.414 1.00 89.75 82 LYS A CA 1
ATOM 678 C C . LYS A 1 82 ? 10.251 3.065 -7.281 1.00 89.75 82 LYS A C 1
ATOM 680 O O . LYS A 1 82 ? 9.121 2.605 -7.453 1.00 89.75 82 LYS A O 1
ATOM 685 N N . TRP A 1 83 ? 11.356 2.530 -7.787 1.00 87.69 83 TRP A N 1
ATOM 686 C CA . TRP A 1 83 ? 11.407 1.179 -8.328 1.00 87.69 83 TRP A CA 1
ATOM 687 C C . TRP A 1 83 ? 11.376 0.169 -7.186 1.00 87.69 83 TRP A C 1
ATOM 689 O O . TRP A 1 83 ? 12.036 0.357 -6.165 1.00 87.69 83 TRP A O 1
ATOM 699 N N . ILE A 1 84 ? 10.581 -0.880 -7.365 1.00 87.50 84 ILE A N 1
ATOM 700 C CA . ILE A 1 84 ? 10.583 -2.074 -6.527 1.00 87.50 84 ILE A CA 1
ATOM 701 C C . ILE A 1 84 ? 11.105 -3.188 -7.424 1.00 87.50 84 ILE A C 1
ATOM 703 O O . ILE A 1 84 ? 10.392 -3.663 -8.314 1.00 87.50 84 ILE A O 1
ATOM 707 N N . SER A 1 85 ? 12.378 -3.516 -7.234 1.00 80.44 85 SER A N 1
ATOM 708 C CA . SER A 1 85 ? 13.173 -4.328 -8.152 1.00 80.44 85 SER A CA 1
ATOM 709 C C . SER A 1 85 ? 13.864 -5.471 -7.409 1.00 80.44 85 SER A C 1
ATOM 711 O O . SER A 1 85 ? 14.074 -5.405 -6.198 1.00 80.44 85 SER A O 1
ATOM 713 N N . LEU A 1 86 ? 14.185 -6.537 -8.143 1.00 74.31 86 LEU A N 1
ATOM 714 C CA . LEU A 1 86 ? 15.097 -7.592 -7.691 1.00 74.31 86 LEU A CA 1
ATOM 715 C C . LEU A 1 86 ? 16.494 -7.475 -8.322 1.00 74.31 86 LEU A C 1
ATOM 717 O O 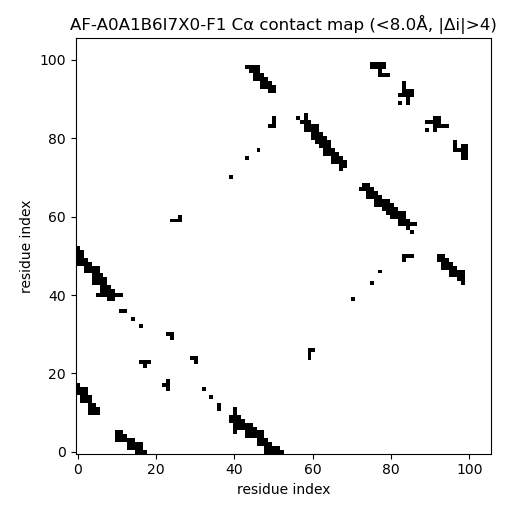. LEU A 1 86 ? 17.355 -8.293 -8.002 1.00 74.31 86 LEU A O 1
ATOM 721 N N . SER A 1 87 ? 16.705 -6.542 -9.255 1.00 65.44 87 SER A N 1
ATOM 722 C CA . SER A 1 87 ? 17.975 -6.392 -9.965 1.00 65.44 87 SER A CA 1
ATOM 723 C C . SER A 1 87 ? 19.098 -5.976 -9.009 1.00 65.44 87 SER A C 1
ATOM 725 O O . SER A 1 87 ? 18.903 -5.160 -8.116 1.00 65.44 87 SER A O 1
ATOM 727 N N . GLU A 1 88 ? 20.296 -6.531 -9.211 1.00 56.94 88 GLU A N 1
ATOM 728 C CA . GLU A 1 88 ? 21.487 -6.248 -8.387 1.00 56.94 88 GLU A CA 1
ATOM 729 C C . GLU A 1 88 ? 21.949 -4.778 -8.466 1.00 56.94 88 GLU A C 1
ATOM 731 O O . GLU A 1 88 ? 22.744 -4.339 -7.638 1.00 56.94 88 GLU A O 1
ATOM 736 N N . GLU A 1 89 ? 21.454 -4.021 -9.452 1.00 60.66 89 GLU A N 1
ATOM 737 C CA . GLU A 1 89 ? 21.780 -2.607 -9.674 1.00 60.66 89 GLU A CA 1
ATOM 738 C C . GLU A 1 89 ? 20.869 -1.644 -8.890 1.00 60.66 89 GLU A C 1
ATOM 740 O O . GLU A 1 89 ? 21.298 -0.530 -8.587 1.00 60.66 89 GLU A O 1
ATOM 745 N N . ASP A 1 90 ? 19.653 -2.065 -8.514 1.00 55.88 90 ASP A N 1
ATOM 746 C CA . ASP A 1 90 ? 18.700 -1.247 -7.758 1.00 55.88 90 ASP A CA 1
ATOM 747 C C . ASP A 1 90 ? 18.535 -1.772 -6.321 1.00 55.88 90 ASP A C 1
ATOM 749 O O . ASP A 1 90 ? 18.112 -2.894 -6.062 1.00 55.88 90 ASP A O 1
ATOM 753 N N . GLU A 1 91 ? 18.826 -0.912 -5.347 1.00 58.31 91 GLU A N 1
ATOM 754 C CA . GLU A 1 91 ? 19.002 -1.257 -3.927 1.00 58.31 91 GLU A CA 1
ATOM 755 C C . GLU A 1 91 ? 17.695 -1.592 -3.162 1.00 58.31 91 GLU A C 1
ATOM 757 O O . GLU A 1 91 ? 17.724 -1.861 -1.958 1.00 58.31 91 GLU A O 1
ATOM 762 N N . TYR A 1 92 ? 16.523 -1.551 -3.812 1.00 67.31 92 TYR A N 1
ATOM 763 C CA . TYR A 1 92 ? 15.222 -1.518 -3.125 1.00 67.31 92 TYR A CA 1
ATOM 764 C C . TYR A 1 92 ? 14.297 -2.685 -3.498 1.00 67.31 92 TYR A C 1
ATOM 766 O O . TYR A 1 92 ? 13.377 -2.567 -4.309 1.00 67.31 92 TYR A O 1
ATOM 774 N N . ILE A 1 93 ? 14.484 -3.800 -2.792 1.00 79.44 93 ILE A N 1
ATOM 775 C CA . ILE A 1 93 ? 13.565 -4.955 -2.781 1.00 79.44 93 ILE A CA 1
ATOM 776 C C . ILE A 1 93 ? 12.240 -4.664 -2.058 1.00 79.44 93 ILE A C 1
ATOM 778 O O . ILE A 1 93 ? 11.247 -5.379 -2.225 1.00 79.44 93 ILE A O 1
ATOM 782 N N . GLU A 1 94 ? 12.227 -3.625 -1.222 1.00 87.44 94 GLU A N 1
ATOM 783 C CA . GLU A 1 94 ? 11.090 -3.238 -0.402 1.00 87.44 94 GLU A CA 1
ATOM 784 C C . GLU A 1 94 ? 11.088 -1.745 -0.077 1.00 87.44 94 GLU A C 1
ATOM 786 O O . GLU A 1 94 ? 12.121 -1.074 -0.082 1.00 87.44 94 GLU A O 1
ATOM 791 N N . CYS A 1 95 ? 9.911 -1.219 0.249 1.00 90.88 95 CYS A N 1
ATOM 792 C CA . CYS A 1 95 ? 9.766 0.125 0.775 1.00 90.88 95 CYS A CA 1
ATOM 793 C C . CYS A 1 95 ? 8.654 0.205 1.823 1.00 90.88 95 CYS A C 1
ATOM 795 O O . CYS A 1 95 ? 7.629 -0.478 1.751 1.00 90.88 95 CYS A O 1
ATOM 797 N N . TYR A 1 96 ? 8.873 1.084 2.797 1.00 95.00 96 TYR A N 1
ATOM 798 C CA . TYR A 1 96 ? 7.883 1.496 3.779 1.00 95.00 96 TYR A CA 1
ATOM 799 C C . TYR A 1 96 ? 7.525 2.955 3.516 1.00 95.00 96 TYR A C 1
ATOM 801 O O . TYR A 1 96 ? 8.420 3.791 3.391 1.00 95.00 96 TYR A O 1
ATOM 809 N N . VAL A 1 97 ? 6.233 3.256 3.410 1.00 96.62 97 VAL A N 1
ATOM 810 C CA . VAL A 1 97 ? 5.744 4.595 3.063 1.00 96.62 97 VAL A CA 1
ATOM 811 C C . VAL A 1 97 ? 4.614 4.982 4.007 1.00 96.62 97 VAL A C 1
ATOM 813 O O . VAL A 1 97 ? 3.712 4.189 4.272 1.00 96.62 97 VAL A O 1
ATOM 816 N N 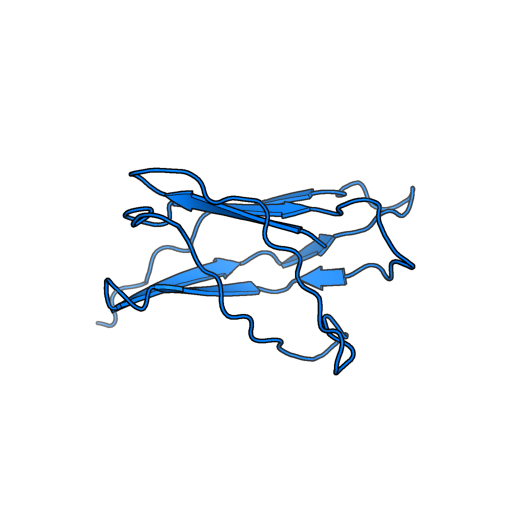. GLU A 1 98 ? 4.665 6.199 4.526 1.00 97.31 98 GLU A N 1
ATOM 817 C CA . GLU A 1 98 ? 3.606 6.795 5.345 1.00 97.31 98 GLU A CA 1
ATOM 818 C C . GLU A 1 98 ? 2.622 7.561 4.446 1.00 97.31 98 GLU A C 1
ATOM 820 O O . GLU A 1 98 ? 3.005 8.012 3.357 1.00 97.31 98 GLU A O 1
ATOM 825 N N . PRO A 1 99 ? 1.343 7.697 4.836 1.00 96.81 99 PRO A N 1
ATOM 826 C CA . PRO A 1 99 ? 0.384 8.429 4.031 1.00 96.81 99 PRO A CA 1
ATOM 827 C C . PRO A 1 99 ? 0.755 9.912 4.012 1.00 96.81 99 PRO A C 1
ATOM 829 O O . PRO A 1 99 ? 1.132 10.498 5.027 1.00 96.81 99 PRO A O 1
ATOM 832 N N . THR A 1 100 ? 0.609 10.557 2.859 1.00 95.12 100 THR A N 1
ATOM 833 C CA . THR A 1 100 ? 0.742 12.008 2.782 1.00 95.12 100 THR A CA 1
ATOM 834 C C . THR A 1 100 ? -0.338 12.663 3.632 1.00 95.12 100 THR A C 1
ATOM 836 O O . THR A 1 100 ? -1.501 12.258 3.517 1.00 95.12 100 THR A O 1
ATOM 839 N N . PRO A 1 101 ? -0.006 13.700 4.421 1.00 85.69 101 PRO A N 1
ATOM 840 C CA . PRO A 1 101 ? -1.013 14.479 5.120 1.00 85.69 101 PRO A CA 1
ATOM 841 C C . PRO A 1 101 ? -2.057 14.978 4.123 1.00 85.69 101 PRO A C 1
ATOM 843 O O . PRO A 1 101 ? -1.712 15.627 3.133 1.00 85.69 101 PRO A O 1
ATOM 846 N N . THR A 1 102 ? -3.331 14.681 4.367 1.00 67.81 102 THR A N 1
ATOM 847 C CA . THR A 1 102 ? -4.412 15.257 3.572 1.00 67.81 102 THR A CA 1
ATOM 848 C C . THR A 1 102 ? -4.372 16.763 3.789 1.00 67.81 102 THR A C 1
ATOM 850 O O . THR A 1 102 ? -4.681 17.248 4.880 1.00 67.81 102 THR A O 1
ATOM 853 N N . SER A 1 103 ? -3.969 17.526 2.771 1.00 51.81 103 SER A N 1
ATOM 854 C CA . SER A 1 103 ? -4.196 18.966 2.772 1.00 51.81 103 SER A CA 1
ATOM 855 C C . SER A 1 103 ? -5.699 19.161 2.919 1.00 51.81 103 SER A C 1
ATOM 857 O O . SER A 1 103 ? -6.450 18.763 2.026 1.00 51.81 103 SER A O 1
ATOM 859 N N . LYS A 1 104 ? -6.149 19.707 4.055 1.00 45.06 104 LYS A N 1
ATOM 860 C CA . LYS A 1 104 ? -7.544 20.126 4.208 1.00 45.06 104 LYS A CA 1
ATOM 861 C C . LYS A 1 104 ? -7.852 21.031 3.018 1.00 45.06 104 LYS A C 1
ATOM 863 O O . LYS A 1 104 ? -7.163 22.034 2.836 1.00 45.06 104 LYS A O 1
ATOM 868 N N . SER A 1 105 ? -8.816 20.647 2.186 1.00 41.34 105 SER A N 1
ATOM 869 C CA . SER A 1 105 ? -9.390 21.573 1.217 1.00 41.34 105 SER A CA 1
ATOM 870 C C . SER A 1 105 ? -9.881 22.788 2.005 1.00 41.34 105 SER A C 1
ATOM 872 O O . SER A 1 105 ? -10.650 22.612 2.954 1.00 41.34 105 SER A O 1
ATOM 874 N N . LEU A 1 106 ? -9.345 23.964 1.674 1.00 37.81 106 LEU A N 1
ATOM 875 C CA . LEU A 1 106 ? -9.818 25.253 2.183 1.00 37.81 106 LEU A CA 1
ATOM 876 C C . LEU A 1 106 ? -11.291 25.465 1.824 1.00 37.81 106 LEU A C 1
ATOM 878 O O . LEU A 1 106 ? -11.686 25.024 0.719 1.00 37.81 106 LEU A O 1
#

Solvent-accessible surface area (backbone atoms only — not comparable to full-atom values): 6802 Å² total; per-residue (Å²): 74,31,35,32,48,35,24,80,63,37,67,53,67,81,43,68,74,74,58,97,87,50,92,69,84,50,87,98,62,89,78,89,81,90,84,87,64,99,60,78,34,64,59,74,55,35,40,38,41,34,63,68,87,66,79,90,78,74,70,36,76,37,60,63,49,78,46,76,40,79,88,77,74,44,80,42,45,28,74,62,71,41,63,42,27,87,52,96,87,49,95,29,46,54,50,76,42,52,50,56,81,78,75,75,81,127

Sequence (106 aa):
LGLRLYGSKGISRIHNLQSRKRKVLKGNSDDWFLMFTPTSLGDIEKIHVFHDYTGYSPDWYCANIMVYDLENQKDYKFIVNKWISLSEEDEYIECYVEPTPTSKSL